Protein AF-A0A352S2R1-F1 (afdb_monomer_lite)

pLDDT: mean 91.31, std 4.08, range [73.06, 96.0]

Sequence (53 aa):
SIVVENRAGAGGNIGSDYVAKAAPDGYTLLGGTISSHAINISLYPKMPYDPVK

Foldseek 3Di:
DDDDDDDDDDQQLRVVLVQQPDDPPPNRDGPDDCSNQPVSVVVDPDGSHDSVD

Secondary structure (DSSP, 8-state):
---------GGGHHHHHHHHTS-TTS-------HIIIIIHHHH-SS-SS-S--

Radius of gyration: 11.23 Å; chains: 1; bounding box: 22×21×36 Å

Structure (mmCIF, N/CA/C/O backbone):
data_AF-A0A352S2R1-F1
#
_ent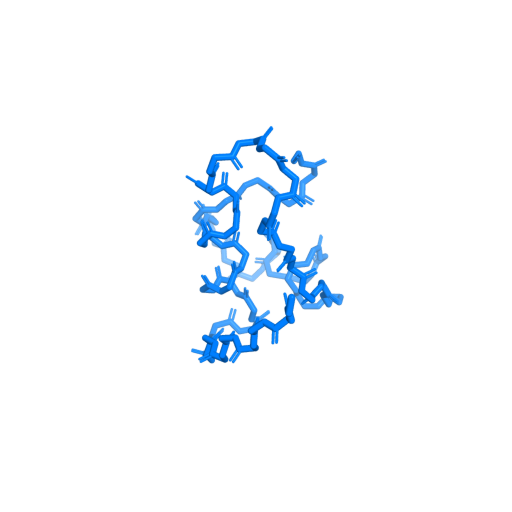ry.id   AF-A0A352S2R1-F1
#
loop_
_atom_site.group_PDB
_atom_site.id
_atom_site.type_symbol
_atom_site.label_atom_id
_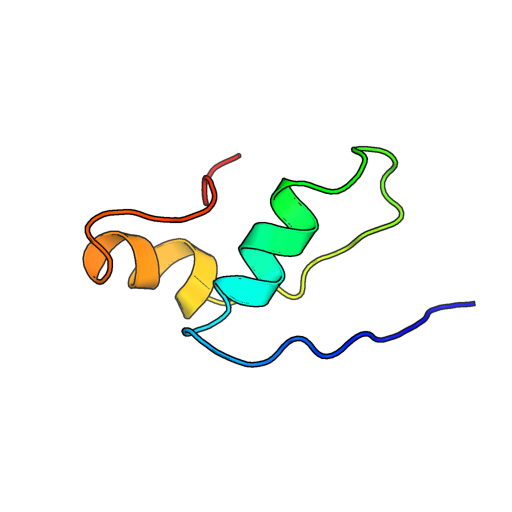atom_site.label_alt_id
_atom_site.label_comp_id
_atom_site.label_asym_id
_atom_site.label_entity_id
_atom_site.label_seq_id
_atom_site.pdbx_PDB_ins_code
_atom_site.Cartn_x
_atom_site.Cartn_y
_atom_site.Cartn_z
_atom_site.occupancy
_atom_site.B_iso_or_equiv
_atom_site.auth_seq_id
_atom_site.auth_comp_id
_atom_site.auth_asym_id
_atom_site.auth_atom_id
_atom_site.pdbx_PDB_model_num
ATOM 1 N N . SER A 1 1 ? -8.811 -2.411 20.173 1.00 87.38 1 SER A N 1
ATOM 2 C CA . SER A 1 1 ? -8.131 -3.636 19.700 1.00 87.38 1 SER A CA 1
ATOM 3 C C . SER A 1 1 ? -7.470 -3.332 18.367 1.00 87.38 1 SER A C 1
ATOM 5 O O . SER A 1 1 ? -7.870 -2.372 17.723 1.00 87.38 1 SER A O 1
ATOM 7 N N . ILE A 1 2 ? -6.452 -4.096 17.971 1.00 92.25 2 ILE A N 1
ATOM 8 C CA . ILE A 1 2 ? -5.820 -3.994 16.647 1.00 92.25 2 ILE A CA 1
ATOM 9 C C . ILE A 1 2 ? -6.155 -5.278 15.892 1.00 92.25 2 ILE A C 1
ATOM 11 O O . ILE A 1 2 ? -6.035 -6.363 16.462 1.00 92.25 2 ILE A O 1
ATOM 15 N N . VAL A 1 3 ? -6.590 -5.151 14.639 1.00 95.06 3 VAL A N 1
ATOM 16 C CA . VAL A 1 3 ? -6.863 -6.280 13.743 1.00 95.06 3 VAL A CA 1
ATOM 17 C C . VAL A 1 3 ? -5.816 -6.269 12.639 1.00 95.06 3 VAL A C 1
ATOM 19 O O . VAL A 1 3 ? -5.574 -5.233 12.026 1.00 95.06 3 VAL A O 1
ATOM 22 N N . VAL A 1 4 ? -5.178 -7.415 12.403 1.00 93.81 4 VAL A N 1
ATOM 23 C CA . VAL A 1 4 ? -4.189 -7.568 11.332 1.00 93.81 4 VAL A CA 1
ATOM 24 C C . VAL A 1 4 ? -4.850 -8.264 10.152 1.00 93.81 4 VAL A C 1
ATOM 26 O O . VAL A 1 4 ? -5.155 -9.453 10.216 1.00 93.81 4 VAL A O 1
ATOM 29 N 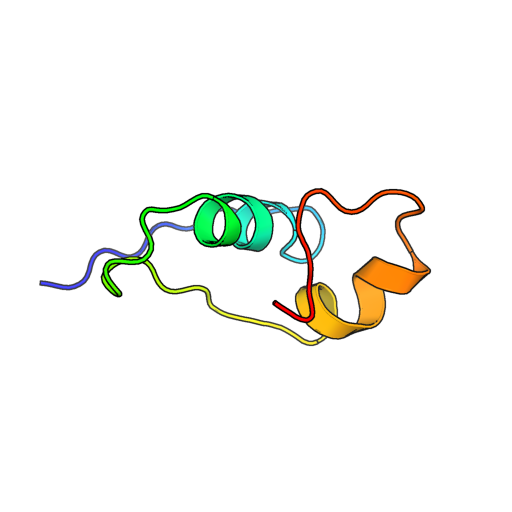N . GLU A 1 5 ? -5.041 -7.526 9.062 1.00 92.31 5 GLU A N 1
ATOM 30 C CA . GLU A 1 5 ? -5.484 -8.076 7.783 1.00 92.31 5 GLU A CA 1
ATOM 31 C C . GLU A 1 5 ? -4.287 -8.261 6.847 1.00 92.31 5 GLU A C 1
ATOM 33 O O . GLU A 1 5 ? -3.679 -7.291 6.392 1.00 92.31 5 GLU A O 1
ATOM 38 N N . ASN A 1 6 ? -3.944 -9.512 6.531 1.00 91.44 6 ASN A N 1
ATOM 39 C CA . ASN A 1 6 ? -2.882 -9.803 5.572 1.00 91.44 6 ASN A CA 1
ATOM 40 C C . ASN A 1 6 ? -3.449 -9.890 4.147 1.00 91.44 6 ASN A C 1
ATOM 42 O O . ASN A 1 6 ? -4.156 -10.838 3.805 1.00 91.44 6 ASN A O 1
ATOM 46 N N . ARG A 1 7 ? -3.111 -8.903 3.310 1.00 89.81 7 ARG A N 1
ATOM 47 C CA . ARG A 1 7 ? -3.452 -8.860 1.880 1.00 89.81 7 ARG A CA 1
ATOM 48 C C . ARG A 1 7 ? -2.186 -9.048 1.042 1.00 89.81 7 ARG A C 1
ATOM 50 O O . ARG A 1 7 ? -1.491 -8.085 0.724 1.00 89.81 7 ARG A O 1
ATOM 57 N N . ALA A 1 8 ? -1.874 -10.298 0.709 1.00 87.12 8 ALA A N 1
ATOM 58 C CA . ALA A 1 8 ? -0.640 -10.661 0.016 1.00 87.12 8 ALA A CA 1
ATOM 59 C C . ALA A 1 8 ? -0.688 -10.411 -1.504 1.00 87.12 8 ALA A C 1
ATOM 61 O O . ALA A 1 8 ? -1.719 -10.606 -2.145 1.00 87.12 8 ALA A O 1
ATOM 62 N N . GLY A 1 9 ? 0.468 -10.066 -2.086 1.00 88.19 9 GLY A N 1
ATOM 63 C CA . GLY A 1 9 ? 0.706 -10.085 -3.535 1.00 88.19 9 GLY A CA 1
ATOM 64 C C . GLY A 1 9 ? 1.233 -8.775 -4.132 1.00 88.19 9 GLY A C 1
ATOM 65 O O . GLY A 1 9 ? 1.302 -7.738 -3.470 1.00 88.19 9 GLY A O 1
ATOM 66 N N . ALA A 1 10 ? 1.640 -8.855 -5.406 1.00 84.94 10 ALA A N 1
ATOM 67 C CA . ALA A 1 10 ? 2.062 -7.735 -6.259 1.00 84.94 10 ALA A CA 1
ATOM 68 C C . ALA A 1 10 ? 3.073 -6.758 -5.613 1.00 84.94 10 ALA A C 1
ATOM 70 O O . ALA A 1 10 ? 2.954 -5.544 -5.759 1.00 84.94 10 ALA A O 1
ATOM 71 N N . GLY A 1 11 ? 4.042 -7.271 -4.844 1.00 86.50 11 GLY A N 1
ATOM 72 C CA . GLY A 1 11 ? 5.056 -6.441 -4.178 1.00 86.50 11 GLY A CA 1
ATOM 73 C C . GLY A 1 11 ? 4.480 -5.407 -3.200 1.00 86.50 11 GLY A C 1
ATOM 74 O O . GLY A 1 11 ? 5.069 -4.346 -3.022 1.00 86.50 11 GLY A O 1
ATOM 75 N N . GLY A 1 12 ? 3.304 -5.673 -2.621 1.00 91.44 12 GLY A N 1
ATOM 76 C CA . GLY A 1 12 ? 2.603 -4.752 -1.723 1.00 91.44 12 GLY A CA 1
ATOM 77 C C . GLY A 1 12 ? 1.543 -3.881 -2.401 1.00 91.44 12 GLY A C 1
ATOM 78 O O . GLY A 1 12 ? 0.789 -3.226 -1.689 1.00 91.44 12 GLY A O 1
ATOM 79 N N . ASN A 1 13 ? 1.403 -3.924 -3.735 1.00 93.00 13 ASN A N 1
ATOM 80 C CA . ASN A 1 13 ? 0.426 -3.091 -4.447 1.00 93.00 13 ASN A CA 1
ATOM 81 C C . ASN A 1 13 ? -1.023 -3.330 -4.005 1.00 93.00 13 ASN A C 1
ATOM 83 O O . ASN A 1 13 ? -1.807 -2.392 -3.996 1.00 93.00 13 ASN A O 1
ATOM 87 N N . ILE A 1 14 ? -1.387 -4.565 -3.645 1.00 94.38 14 ILE A N 1
ATOM 88 C CA . ILE A 1 14 ? -2.760 -4.904 -3.233 1.00 94.38 14 ILE A CA 1
ATOM 89 C C . ILE A 1 14 ? -3.097 -4.262 -1.883 1.00 94.38 14 ILE A C 1
ATOM 91 O O . ILE A 1 14 ? -4.172 -3.691 -1.717 1.00 94.38 14 ILE A O 1
ATOM 95 N N . GLY A 1 15 ? -2.172 -4.339 -0.922 1.00 94.38 15 GLY A N 1
ATOM 96 C CA . GLY A 1 15 ? -2.327 -3.667 0.367 1.00 94.38 15 GLY A CA 1
ATOM 97 C C . GLY A 1 15 ? -2.343 -2.150 0.201 1.00 94.38 15 GLY A C 1
ATOM 98 O O . GLY A 1 15 ? -3.231 -1.489 0.732 1.00 94.38 15 GLY A O 1
ATOM 99 N N . SER A 1 16 ? -1.408 -1.610 -0.586 1.00 94.62 16 SER A N 1
ATOM 100 C CA . SER A 1 16 ? -1.335 -0.177 -0.876 1.00 94.62 16 SER A CA 1
ATOM 101 C C . SER A 1 16 ? -2.602 0.360 -1.537 1.00 94.62 16 SER A C 1
ATOM 103 O O . SER A 1 16 ? -3.119 1.378 -1.095 1.00 94.62 16 SER A O 1
ATOM 105 N N . ASP A 1 17 ? -3.144 -0.345 -2.532 1.00 95.31 17 ASP A N 1
ATOM 106 C CA . ASP A 1 17 ? -4.389 0.037 -3.205 1.00 95.31 17 ASP A CA 1
ATOM 107 C C . ASP A 1 17 ? -5.587 0.064 -2.252 1.00 95.31 17 ASP A C 1
ATOM 109 O O . ASP A 1 17 ? -6.401 0.985 -2.285 1.00 95.31 17 ASP A O 1
ATOM 113 N N . TYR A 1 18 ? -5.678 -0.937 -1.375 1.00 95.25 18 TYR A N 1
ATOM 114 C CA . TYR A 1 18 ? -6.739 -1.011 -0.380 1.00 95.25 18 TYR A CA 1
ATOM 115 C C . TYR A 1 18 ? -6.692 0.176 0.588 1.00 95.25 18 TYR A C 1
ATOM 117 O O . TYR A 1 18 ? -7.709 0.837 0.792 1.00 95.25 18 TYR A O 1
ATOM 125 N N . VAL A 1 19 ? -5.517 0.473 1.157 1.00 94.50 19 VAL A N 1
ATOM 126 C CA . VAL A 1 19 ? -5.376 1.565 2.132 1.00 94.50 19 VAL A CA 1
ATOM 127 C C . VAL A 1 19 ? -5.524 2.934 1.469 1.00 94.50 19 VAL A C 1
ATOM 129 O O . VAL A 1 19 ? -6.195 3.795 2.027 1.00 94.50 19 VAL A O 1
ATOM 132 N N . ALA A 1 20 ? -5.003 3.123 0.254 1.00 94.88 20 ALA A N 1
ATOM 133 C CA . ALA A 1 20 ? -5.148 4.374 -0.497 1.00 94.88 20 ALA A CA 1
ATOM 134 C C . ALA A 1 20 ? -6.614 4.739 -0.804 1.00 94.88 20 ALA A C 1
ATOM 136 O O . ALA A 1 20 ? -6.936 5.906 -1.013 1.00 94.88 20 ALA A O 1
ATOM 137 N N . LYS A 1 21 ? -7.510 3.744 -0.840 1.00 94.69 21 LYS A N 1
ATOM 138 C CA . LYS A 1 21 ? -8.953 3.915 -1.081 1.00 94.69 21 LYS A CA 1
ATOM 139 C C . LYS A 1 21 ? -9.796 3.860 0.196 1.00 94.69 21 LYS A C 1
ATOM 141 O O . LYS A 1 21 ? -11.018 3.981 0.110 1.00 94.69 21 LYS A O 1
ATOM 146 N N . ALA A 1 22 ? -9.179 3.640 1.356 1.00 95.62 22 ALA A N 1
ATOM 147 C CA . ALA A 1 22 ? -9.882 3.596 2.630 1.00 95.62 22 ALA A CA 1
ATOM 148 C C . ALA A 1 22 ? -10.398 4.988 3.031 1.00 95.62 22 ALA A C 1
ATOM 150 O O . ALA A 1 22 ? -9.971 6.016 2.499 1.00 95.62 22 ALA A O 1
ATOM 151 N N . ALA A 1 23 ? -11.325 5.026 3.991 1.00 95.81 23 ALA A N 1
ATOM 152 C CA . ALA A 1 23 ? -11.744 6.289 4.583 1.00 95.81 23 ALA A CA 1
ATOM 153 C C . ALA A 1 23 ? -10.523 6.990 5.221 1.00 95.81 23 ALA A C 1
ATOM 155 O O . ALA A 1 23 ? -9.753 6.337 5.929 1.00 95.81 23 ALA A O 1
ATOM 156 N N . PRO A 1 24 ? -10.329 8.305 5.009 1.00 94.44 24 PRO A N 1
ATOM 157 C CA . PRO A 1 24 ? -9.209 9.055 5.579 1.00 94.44 24 PRO A CA 1
ATOM 158 C C . PRO A 1 24 ? -9.462 9.406 7.058 1.00 94.44 24 PRO A C 1
ATOM 160 O O . PRO A 1 24 ? -9.350 10.557 7.469 1.00 94.44 24 PRO A O 1
ATOM 163 N N . ASP A 1 25 ? -9.856 8.415 7.856 1.00 95.69 25 ASP A N 1
ATOM 164 C CA . ASP A 1 25 ? -10.219 8.539 9.272 1.00 95.69 25 ASP A CA 1
ATOM 165 C C . ASP A 1 25 ? -9.094 8.110 10.232 1.00 95.69 25 ASP A C 1
ATOM 167 O O . ASP A 1 25 ? -9.221 8.245 11.448 1.00 95.69 25 ASP A O 1
ATOM 171 N N . GLY A 1 26 ? -7.976 7.623 9.683 1.00 94.38 26 GLY A N 1
ATOM 172 C CA . GLY A 1 26 ? -6.780 7.226 10.427 1.00 94.38 26 GLY A CA 1
ATOM 173 C C . GLY A 1 26 ? -6.833 5.825 11.043 1.00 94.38 26 GLY A C 1
ATOM 174 O O . GLY A 1 26 ? -5.866 5.425 11.689 1.00 94.38 26 GLY A O 1
ATOM 175 N N . TYR A 1 27 ? -7.908 5.056 10.842 1.00 96.00 27 TYR A N 1
ATOM 176 C CA . TYR A 1 27 ? -8.039 3.712 11.422 1.00 96.00 27 TYR A CA 1
ATOM 177 C C . TYR A 1 27 ? -7.463 2.600 10.547 1.00 96.00 27 TYR A C 1
ATOM 179 O O . TYR A 1 27 ? -7.211 1.497 11.033 1.00 96.00 27 TYR A O 1
ATOM 187 N N . THR A 1 28 ? -7.231 2.885 9.267 1.00 95.62 28 THR A N 1
ATOM 188 C CA . THR A 1 28 ? -6.642 1.933 8.324 1.00 95.62 28 THR A CA 1
ATOM 189 C C . THR A 1 28 ? -5.198 2.321 8.045 1.00 95.62 28 THR A C 1
ATOM 191 O O . THR A 1 28 ? -4.929 3.385 7.493 1.00 95.62 28 THR A O 1
ATOM 194 N N . LEU A 1 29 ? -4.262 1.449 8.422 1.00 93.88 29 LEU A N 1
ATOM 195 C CA . LEU A 1 29 ? -2.828 1.669 8.246 1.00 93.88 29 LEU A CA 1
ATOM 196 C C . LEU A 1 29 ? -2.224 0.628 7.306 1.00 93.88 29 LEU A C 1
ATOM 198 O O . LEU A 1 29 ? -2.633 -0.534 7.288 1.00 93.88 29 LEU A O 1
ATOM 202 N N . LEU A 1 30 ? -1.207 1.051 6.557 1.00 93.62 30 LEU A N 1
ATOM 203 C CA . LEU A 1 30 ? -0.448 0.208 5.643 1.00 93.62 30 LEU A CA 1
ATOM 204 C C . LEU A 1 30 ? 0.960 -0.052 6.180 1.00 93.62 30 LEU A C 1
ATOM 206 O O . LEU A 1 30 ? 1.707 0.881 6.471 1.00 93.62 30 LEU A O 1
ATOM 210 N N . GLY A 1 31 ? 1.374 -1.318 6.191 1.00 92.44 31 GLY A N 1
ATOM 211 C CA . GLY A 1 31 ? 2.791 -1.672 6.283 1.00 92.44 31 GLY A CA 1
ATOM 212 C C . GLY A 1 31 ? 3.512 -1.373 4.965 1.00 92.44 31 GLY A C 1
ATOM 213 O O . GLY A 1 31 ? 3.510 -2.204 4.058 1.00 92.44 31 GLY A O 1
ATOM 214 N N . GLY A 1 32 ? 4.096 -0.180 4.837 1.00 89.38 32 GLY A N 1
ATOM 215 C CA . GLY A 1 32 ? 4.830 0.234 3.639 1.00 89.38 32 GLY A CA 1
ATOM 216 C C . GLY A 1 32 ? 6.165 -0.498 3.464 1.00 89.38 32 GLY A C 1
ATOM 217 O O . GLY A 1 32 ? 6.847 -0.824 4.433 1.00 89.38 32 GLY A O 1
ATOM 218 N N . THR A 1 33 ? 6.562 -0.740 2.212 1.00 90.69 33 THR A N 1
ATOM 219 C CA . THR A 1 33 ? 7.868 -1.320 1.863 1.00 90.69 33 THR A CA 1
ATOM 220 C C . THR A 1 33 ? 8.532 -0.505 0.754 1.00 90.69 33 THR A C 1
ATOM 222 O O . THR A 1 33 ? 7.85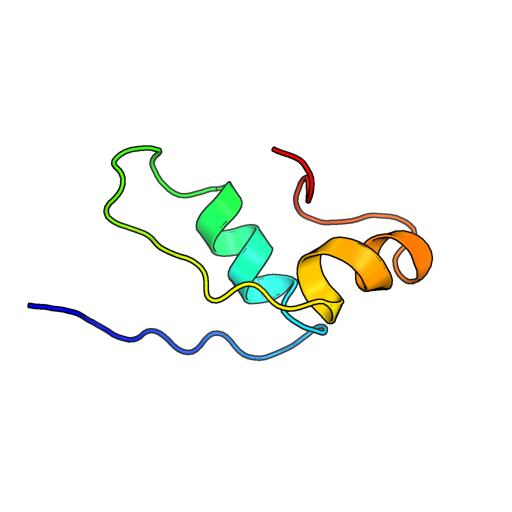9 0.226 0.022 1.00 90.69 33 THR A O 1
ATOM 225 N N . ILE A 1 34 ? 9.845 -0.686 0.574 1.00 91.50 34 ILE A N 1
ATOM 226 C CA . ILE A 1 34 ? 10.581 -0.113 -0.567 1.00 91.50 34 ILE A CA 1
ATOM 227 C C . ILE A 1 34 ? 9.975 -0.596 -1.895 1.00 91.50 34 ILE A C 1
ATOM 229 O O . ILE A 1 34 ? 9.881 0.175 -2.850 1.00 91.50 34 ILE A O 1
ATOM 233 N N . SER A 1 35 ? 9.502 -1.849 -1.946 1.00 91.06 35 SER A N 1
ATOM 234 C CA . SER A 1 35 ? 8.847 -2.384 -3.141 1.00 91.06 35 SER A CA 1
ATOM 235 C C . SER A 1 35 ? 7.622 -1.553 -3.516 1.00 91.06 35 SER A C 1
ATOM 237 O O . SER A 1 35 ? 7.539 -1.080 -4.645 1.00 91.06 35 SER A O 1
ATOM 239 N N . SER A 1 36 ? 6.713 -1.316 -2.567 1.00 89.00 36 SER A N 1
ATOM 240 C CA . SER A 1 36 ? 5.456 -0.616 -2.841 1.00 89.00 36 SER A CA 1
ATOM 241 C C . SER A 1 36 ? 5.620 0.885 -3.093 1.00 89.00 36 SER A C 1
ATOM 243 O O . SER A 1 36 ? 4.845 1.447 -3.860 1.00 89.00 36 SER A O 1
ATOM 245 N N . HIS A 1 37 ? 6.620 1.549 -2.514 1.00 90.94 37 HIS A N 1
ATOM 246 C CA . HIS A 1 37 ? 6.715 3.017 -2.596 1.00 90.94 37 HIS A CA 1
ATOM 247 C C . HIS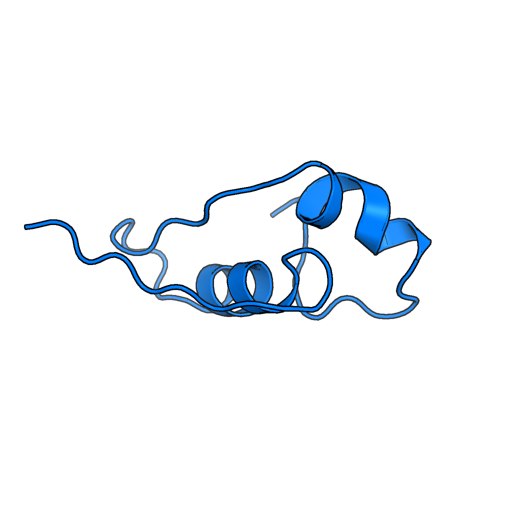 A 1 37 ? 7.814 3.533 -3.533 1.00 90.94 37 HIS A C 1
ATOM 249 O O . HIS A 1 37 ? 7.787 4.704 -3.891 1.00 90.94 37 HIS A O 1
ATOM 255 N N . ALA A 1 38 ? 8.763 2.692 -3.957 1.00 91.00 38 ALA A N 1
ATOM 256 C CA . ALA A 1 38 ? 9.863 3.123 -4.826 1.00 91.00 38 ALA A CA 1
ATOM 257 C C . ALA A 1 38 ? 10.057 2.230 -6.058 1.00 91.00 38 ALA A C 1
ATOM 259 O O . ALA A 1 38 ? 10.262 2.737 -7.157 1.00 91.00 38 ALA A O 1
ATOM 260 N N . ILE A 1 39 ? 9.985 0.904 -5.901 1.00 93.38 39 ILE A N 1
ATOM 261 C CA . ILE A 1 39 ? 10.316 -0.028 -6.993 1.00 93.38 39 ILE A CA 1
ATOM 262 C C . ILE A 1 39 ? 9.129 -0.222 -7.940 1.00 93.38 39 ILE A C 1
ATOM 264 O O . ILE A 1 39 ? 9.292 -0.170 -9.152 1.00 93.38 39 ILE A O 1
ATOM 268 N N . ASN A 1 40 ? 7.918 -0.423 -7.419 1.00 92.31 40 ASN A N 1
ATOM 269 C CA . ASN A 1 40 ? 6.769 -0.781 -8.254 1.00 92.31 40 ASN A CA 1
ATOM 270 C C . ASN A 1 40 ? 6.421 0.305 -9.291 1.00 92.31 40 ASN A C 1
ATOM 272 O O . ASN A 1 40 ? 5.939 -0.022 -10.370 1.00 92.31 40 AS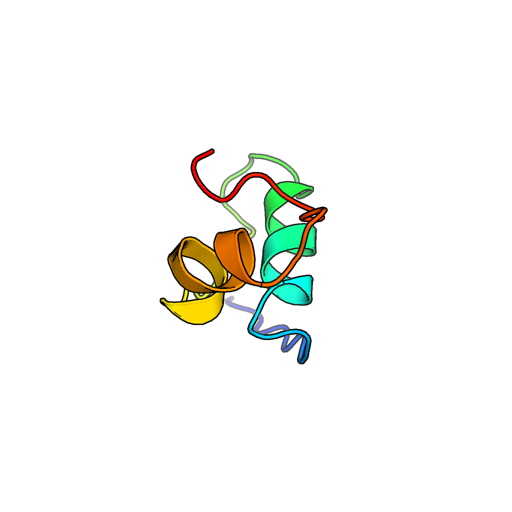N A O 1
ATOM 276 N N . ILE A 1 41 ? 6.755 1.567 -9.015 1.00 89.19 41 ILE A N 1
ATOM 277 C CA . ILE A 1 41 ? 6.561 2.707 -9.925 1.00 89.19 41 ILE A CA 1
ATOM 278 C C . ILE A 1 41 ? 7.306 2.514 -11.248 1.00 89.19 41 ILE A C 1
ATOM 280 O O . ILE A 1 41 ? 6.798 2.887 -12.301 1.00 89.19 41 ILE A O 1
ATOM 284 N N . SER A 1 42 ? 8.509 1.938 -11.204 1.00 90.38 42 SER A N 1
ATOM 285 C CA . SER A 1 42 ? 9.315 1.702 -12.403 1.00 90.38 42 SER A CA 1
ATOM 286 C C . SER A 1 42 ? 8.997 0.372 -13.085 1.00 90.38 42 SER A C 1
ATOM 288 O O . SER A 1 42 ? 9.321 0.203 -14.259 1.00 90.38 42 SER A O 1
ATOM 290 N N . LEU A 1 43 ? 8.360 -0.569 -12.378 1.00 91.50 43 LEU A N 1
ATOM 291 C CA . LEU A 1 43 ? 8.039 -1.902 -12.897 1.00 91.50 43 LEU A CA 1
ATOM 292 C C . LEU A 1 43 ? 6.643 -1.998 -13.515 1.00 91.50 43 LEU A C 1
ATOM 294 O O . LEU A 1 43 ? 6.443 -2.765 -14.456 1.00 91.50 43 LEU A O 1
ATOM 298 N N . TYR A 1 44 ? 5.671 -1.254 -12.987 1.00 88.69 44 TYR A N 1
ATOM 299 C CA . TYR A 1 44 ? 4.294 -1.294 -13.462 1.00 88.69 44 TYR A CA 1
ATOM 300 C C . TYR A 1 44 ? 3.967 -0.010 -14.228 1.00 88.69 44 TYR A C 1
ATOM 302 O O . TYR A 1 44 ? 3.951 1.066 -13.633 1.00 88.69 44 TYR A O 1
ATOM 310 N N . PRO A 1 45 ? 3.616 -0.095 -15.527 1.00 86.75 45 PRO A N 1
ATOM 311 C CA . PRO A 1 45 ? 3.290 1.088 -16.327 1.00 86.75 45 PRO A CA 1
ATOM 312 C C . PRO A 1 45 ? 2.024 1.805 -15.838 1.00 86.75 45 PRO A C 1
ATOM 314 O O . PRO A 1 45 ? 1.806 2.971 -16.156 1.00 86.75 45 PRO A O 1
ATOM 317 N N . LYS A 1 46 ? 1.172 1.111 -15.074 1.00 88.62 46 LYS A N 1
ATOM 318 C CA . LYS A 1 46 ? -0.015 1.672 -14.435 1.00 88.62 46 LYS A CA 1
ATOM 319 C C . LYS A 1 46 ? -0.121 1.152 -13.008 1.00 88.62 46 LYS A C 1
ATOM 321 O O . LYS A 1 46 ? -0.372 -0.034 -12.795 1.00 88.62 46 LYS A O 1
ATOM 326 N N . MET A 1 47 ? 0.039 2.055 -12.050 1.00 92.25 47 MET A N 1
ATOM 327 C CA . MET A 1 47 ? -0.128 1.765 -10.630 1.00 92.25 47 MET A CA 1
ATOM 328 C C . MET A 1 47 ? -1.600 1.922 -10.213 1.00 92.25 47 MET A C 1
ATOM 330 O O . MET A 1 47 ? -2.290 2.796 -10.746 1.00 92.25 47 MET A O 1
ATOM 334 N N . PRO A 1 48 ? -2.107 1.083 -9.290 1.00 92.44 48 PRO A N 1
ATOM 335 C CA . PRO A 1 48 ? -3.489 1.184 -8.822 1.00 92.44 48 PRO A CA 1
ATOM 336 C C . PRO A 1 48 ? -3.701 2.274 -7.749 1.00 92.44 48 PRO A C 1
ATOM 338 O O . PRO A 1 48 ? -4.841 2.661 -7.510 1.00 92.44 48 PRO A O 1
ATOM 341 N N . TYR A 1 49 ? -2.620 2.819 -7.180 1.00 92.25 49 TYR A N 1
ATOM 342 C CA . TYR A 1 49 ? -2.602 3.911 -6.198 1.00 92.25 49 TYR A CA 1
ATOM 343 C C . TYR A 1 49 ? -1.498 4.930 -6.522 1.00 92.25 49 TYR A C 1
ATOM 345 O O . TYR A 1 49 ? -0.612 4.657 -7.338 1.00 92.25 49 TYR A O 1
ATOM 353 N N . ASP A 1 50 ? -1.549 6.087 -5.861 1.00 89.62 50 ASP A N 1
ATOM 354 C CA . ASP A 1 50 ? -0.483 7.091 -5.865 1.00 89.62 50 ASP A CA 1
ATOM 355 C C . ASP A 1 50 ? 0.495 6.796 -4.710 1.00 89.62 50 ASP A C 1
ATOM 357 O O . ASP A 1 50 ? 0.074 6.766 -3.560 1.00 89.62 50 ASP A O 1
ATOM 361 N N . PRO A 1 51 ? 1.780 6.515 -4.972 1.00 82.69 51 PRO A N 1
ATOM 362 C CA . PRO A 1 51 ? 2.755 6.178 -3.933 1.00 82.69 51 PRO A CA 1
ATOM 363 C C . PRO A 1 51 ? 3.324 7.396 -3.189 1.00 82.69 51 PRO A C 1
ATOM 365 O O . PRO A 1 51 ? 4.076 7.211 -2.233 1.00 82.69 51 PRO A O 1
ATOM 368 N N . VAL A 1 52 ? 3.030 8.621 -3.640 1.00 84.00 52 VAL A N 1
ATOM 369 C CA . VAL A 1 52 ? 3.505 9.872 -3.023 1.00 84.00 52 VAL A CA 1
ATOM 370 C C . VAL A 1 52 ? 2.443 10.491 -2.108 1.00 84.00 52 VAL A C 1
ATOM 372 O O . VAL A 1 52 ? 2.783 11.291 -1.235 1.00 84.00 52 VAL A O 1
ATOM 375 N N . LYS A 1 53 ? 1.173 10.142 -2.311 1.00 73.06 53 LYS A N 1
ATOM 376 C CA . LYS A 1 53 ? 0.014 10.785 -1.693 1.00 73.06 53 LYS A CA 1
ATOM 377 C C . LYS A 1 53 ? -0.723 9.839 -0.757 1.00 73.06 53 LYS A C 1
ATOM 379 O O . LYS A 1 53 ? -1.141 10.328 0.314 1.00 73.06 53 LYS A O 1
#